Protein AF-A0A7W0US57-F1 (afdb_monomer_lite)

Sequence (137 aa):
MRILALITCSIVAAAVVASAGAVEPKVGALSVERGKGAVTLELRGVVLGRLTNGTLRVTDSTPNDRFTPLVVGRKLTQERIGPRTVLYRGNGLRFRMVGGGYRIVVRGTGISLSAVGRGSVILDGERTTDGDAGVYS

Structure (mmCIF, N/CA/C/O backbone):
data_AF-A0A7W0US57-F1
#
_entry.id   AF-A0A7W0US57-F1
#
loop_
_atom_site.group_PDB
_atom_site.id
_atom_site.type_symbol
_atom_site.label_atom_id
_atom_site.label_alt_id
_atom_site.label_comp_id
_atom_site.label_asym_id
_atom_site.label_entity_id
_atom_site.label_seq_id
_atom_site.pdbx_PDB_ins_code
_atom_site.Cartn_x
_atom_site.Cartn_y
_atom_site.Cartn_z
_atom_site.occupancy
_atom_site.B_iso_or_equiv
_atom_site.auth_seq_id
_atom_site.auth_comp_id
_atom_site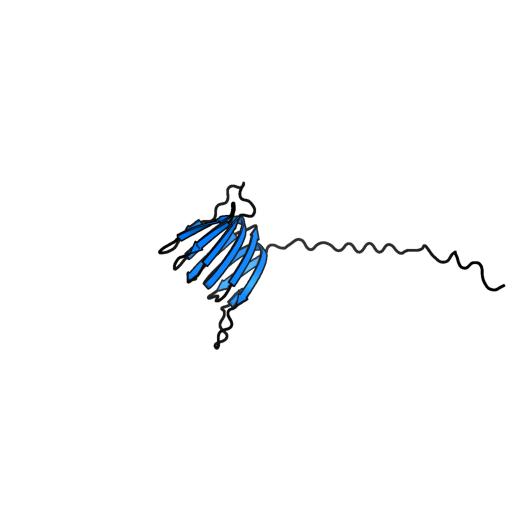.auth_asym_id
_atom_site.auth_atom_id
_atom_site.pdbx_PDB_model_num
ATOM 1 N N . MET A 1 1 ? 68.476 -29.372 15.865 1.00 43.84 1 MET A N 1
ATOM 2 C CA . MET A 1 1 ? 68.190 -29.043 14.458 1.00 43.84 1 MET A CA 1
ATOM 3 C C . MET A 1 1 ? 66.998 -29.900 13.981 1.00 43.84 1 MET A C 1
ATOM 5 O O . MET A 1 1 ? 67.205 -30.801 13.197 1.00 43.84 1 MET A O 1
ATOM 9 N N . ARG A 1 2 ? 65.749 -29.912 14.476 1.00 50.38 2 ARG A N 1
ATOM 10 C CA . ARG A 1 2 ? 64.788 -28.911 14.980 1.00 50.38 2 ARG A CA 1
ATOM 11 C C . ARG A 1 2 ? 64.897 -27.571 14.258 1.00 50.38 2 ARG A C 1
ATOM 13 O O . ARG A 1 2 ? 65.854 -26.856 14.524 1.00 50.38 2 ARG A O 1
ATOM 20 N N . ILE A 1 3 ? 63.859 -27.263 13.476 1.00 52.62 3 ILE A N 1
ATOM 21 C CA . ILE A 1 3 ? 63.572 -26.008 12.761 1.00 52.62 3 ILE A CA 1
ATOM 22 C C . ILE A 1 3 ? 64.182 -25.987 11.345 1.00 52.62 3 ILE A C 1
ATOM 24 O O . ILE A 1 3 ? 65.364 -26.255 11.189 1.00 52.62 3 ILE A O 1
ATOM 28 N N . LEU A 1 4 ? 63.340 -25.653 10.354 1.00 44.81 4 LEU A N 1
ATOM 29 C CA . LEU A 1 4 ? 63.479 -25.739 8.884 1.00 44.81 4 LEU A CA 1
ATOM 30 C C . LEU A 1 4 ? 63.255 -27.152 8.305 1.00 44.81 4 LEU A C 1
ATOM 32 O O . LEU A 1 4 ? 64.080 -28.029 8.494 1.00 44.81 4 LEU A O 1
ATOM 36 N N . ALA A 1 5 ? 62.206 -27.488 7.552 1.00 45.53 5 ALA A N 1
ATOM 37 C CA . ALA A 1 5 ? 61.070 -26.764 6.976 1.00 45.53 5 ALA A CA 1
ATOM 38 C C . ALA A 1 5 ? 60.108 -27.871 6.461 1.00 45.53 5 ALA A C 1
ATOM 40 O O . ALA A 1 5 ? 60.469 -28.591 5.544 1.00 45.53 5 ALA A O 1
ATOM 41 N N . LEU A 1 6 ? 58.962 -28.246 7.039 1.00 51.16 6 LEU A N 1
ATOM 42 C CA . LEU A 1 6 ? 57.772 -27.510 7.492 1.00 51.16 6 LEU A CA 1
ATOM 43 C C . LEU A 1 6 ? 57.035 -26.678 6.420 1.00 51.16 6 LEU A C 1
ATOM 45 O O . LEU A 1 6 ? 56.147 -25.913 6.773 1.00 51.16 6 LEU A O 1
ATOM 49 N N . ILE A 1 7 ? 57.330 -26.854 5.121 1.00 54.56 7 ILE A N 1
ATOM 50 C CA . ILE A 1 7 ? 56.619 -26.152 4.026 1.00 54.56 7 ILE A CA 1
ATOM 51 C C . ILE A 1 7 ? 56.411 -27.071 2.809 1.00 54.56 7 ILE A C 1
ATOM 53 O O . ILE A 1 7 ? 56.993 -26.874 1.751 1.00 54.56 7 ILE A O 1
ATOM 57 N N . THR A 1 8 ? 55.602 -28.117 2.951 1.00 48.00 8 THR A N 1
ATOM 58 C CA . THR A 1 8 ? 55.043 -28.868 1.795 1.00 48.00 8 THR A CA 1
ATOM 59 C C . THR A 1 8 ? 53.714 -29.543 2.155 1.00 48.00 8 THR A C 1
ATOM 61 O O . THR A 1 8 ? 53.284 -30.507 1.535 1.00 48.00 8 THR A O 1
ATOM 64 N N . CYS A 1 9 ? 53.044 -29.022 3.187 1.00 47.44 9 CYS A N 1
ATOM 65 C CA . CYS A 1 9 ? 51.700 -29.409 3.589 1.00 47.44 9 CYS A CA 1
ATOM 66 C C . CYS A 1 9 ? 50.733 -28.320 3.125 1.00 47.44 9 CYS A C 1
ATOM 68 O O . CYS A 1 9 ? 50.479 -27.376 3.870 1.00 47.44 9 CYS A O 1
ATOM 70 N N . SER A 1 10 ? 50.279 -28.367 1.874 1.00 50.09 10 SER A N 1
ATOM 71 C CA . SER A 1 10 ? 49.059 -27.684 1.407 1.00 50.09 10 SER A CA 1
ATOM 72 C C . SER A 1 10 ? 48.865 -27.933 -0.089 1.00 50.09 10 SER A C 1
ATOM 74 O O . SER A 1 10 ? 49.835 -28.082 -0.816 1.00 50.09 10 SER A O 1
ATOM 76 N N . ILE A 1 11 ? 47.609 -27.893 -0.542 1.00 56.66 11 ILE A N 1
ATOM 77 C CA . ILE A 1 11 ? 47.135 -28.036 -1.934 1.00 56.66 11 ILE A CA 1
ATOM 78 C C . ILE A 1 11 ? 46.685 -29.461 -2.308 1.00 56.66 11 ILE A C 1
ATOM 80 O O . ILE A 1 11 ? 47.178 -30.083 -3.238 1.00 56.66 11 ILE A O 1
ATOM 84 N N . VAL A 1 12 ? 45.631 -29.931 -1.638 1.00 48.75 12 VAL A N 1
ATOM 85 C CA . VAL A 1 12 ? 44.477 -30.515 -2.345 1.00 48.75 12 VAL A CA 1
ATOM 86 C C . VAL A 1 12 ? 43.234 -29.866 -1.736 1.00 48.75 12 VAL A C 1
ATOM 88 O O . VAL A 1 12 ? 42.619 -30.382 -0.808 1.00 48.75 12 VAL A O 1
ATOM 91 N N . ALA A 1 13 ? 42.928 -28.647 -2.183 1.00 49.38 13 ALA A N 1
ATOM 92 C CA . ALA A 1 13 ? 41.678 -27.985 -1.839 1.00 49.38 13 ALA A CA 1
ATOM 93 C C . ALA A 1 13 ? 40.562 -28.631 -2.669 1.00 49.38 13 ALA A C 1
ATOM 95 O O . ALA A 1 13 ? 40.500 -28.455 -3.885 1.00 49.38 13 ALA A O 1
ATOM 96 N N . ALA A 1 14 ? 39.703 -29.409 -2.015 1.00 49.91 14 ALA A N 1
ATOM 97 C CA . ALA A 1 14 ? 38.467 -29.899 -2.602 1.00 49.91 14 ALA A CA 1
ATOM 98 C C . ALA A 1 14 ? 37.576 -28.697 -2.956 1.00 49.91 14 ALA A C 1
ATOM 100 O O . ALA A 1 14 ? 36.982 -28.066 -2.082 1.00 49.91 14 ALA A O 1
ATOM 101 N N . ALA A 1 15 ? 37.494 -28.364 -4.242 1.00 47.16 15 ALA A N 1
ATOM 102 C CA . ALA A 1 15 ? 36.528 -27.407 -4.759 1.00 47.16 15 ALA A CA 1
ATOM 103 C C . ALA A 1 15 ? 35.138 -28.062 -4.774 1.00 47.16 15 ALA A C 1
ATOM 105 O O . ALA A 1 15 ? 34.665 -28.534 -5.805 1.00 47.16 15 ALA A O 1
ATOM 106 N N . VAL A 1 16 ? 34.472 -28.113 -3.618 1.00 54.56 16 VAL A N 1
ATOM 107 C CA . VAL A 1 16 ? 33.024 -28.338 -3.579 1.00 54.56 16 VAL A CA 1
ATOM 108 C C . VAL A 1 16 ? 32.381 -27.020 -3.984 1.00 54.56 16 VAL A C 1
ATOM 110 O O . VAL A 1 16 ? 32.171 -26.127 -3.165 1.00 54.56 16 VAL A O 1
ATOM 113 N N . VAL A 1 17 ? 32.120 -26.867 -5.281 1.00 52.28 17 VAL A N 1
ATOM 114 C CA . VAL A 1 17 ? 31.300 -25.772 -5.796 1.00 52.28 17 VAL A CA 1
ATOM 115 C C . VAL A 1 17 ? 29.866 -26.061 -5.360 1.00 52.28 17 VAL A C 1
ATOM 117 O O . VAL A 1 17 ? 29.109 -26.734 -6.053 1.00 52.28 17 VAL A O 1
ATOM 120 N N . ALA A 1 18 ? 29.500 -25.604 -4.164 1.00 52.94 18 ALA A N 1
ATOM 121 C CA . ALA A 1 18 ? 28.112 -25.556 -3.744 1.00 52.94 18 ALA A CA 1
ATOM 122 C C . ALA A 1 18 ? 27.408 -24.518 -4.626 1.00 52.94 18 ALA A C 1
ATOM 124 O O . ALA A 1 18 ? 27.461 -23.316 -4.367 1.00 52.94 18 ALA A O 1
ATOM 125 N N . SER A 1 19 ? 26.778 -24.974 -5.707 1.00 54.97 19 SER A N 1
ATOM 126 C CA . SER A 1 19 ? 25.832 -24.171 -6.471 1.00 54.97 19 SER A CA 1
ATOM 127 C C . SER A 1 19 ? 24.618 -23.913 -5.581 1.00 54.97 19 SER A C 1
ATOM 129 O O . SER A 1 19 ? 23.648 -24.672 -5.593 1.00 54.97 19 SER A O 1
ATOM 131 N N . ALA A 1 20 ? 24.688 -22.863 -4.764 1.00 55.81 20 ALA A N 1
ATOM 132 C CA . ALA A 1 20 ? 23.518 -22.279 -4.137 1.00 55.81 20 ALA A CA 1
ATOM 133 C C . ALA A 1 20 ? 22.631 -21.760 -5.273 1.00 55.81 20 ALA A C 1
ATOM 135 O O . ALA A 1 20 ? 22.833 -20.660 -5.785 1.00 55.81 20 ALA A O 1
ATOM 136 N N . GLY A 1 21 ? 21.700 -22.597 -5.736 1.00 50.38 21 GLY A N 1
ATOM 137 C CA . GLY A 1 21 ? 20.660 -22.169 -6.654 1.00 50.38 21 GLY A CA 1
ATOM 138 C C . GLY A 1 21 ? 19.916 -21.027 -5.981 1.00 50.38 21 GLY A C 1
ATOM 139 O O . GLY A 1 21 ? 19.270 -21.233 -4.953 1.00 50.38 21 GLY A O 1
ATOM 140 N N . ALA A 1 22 ? 20.054 -19.815 -6.515 1.00 60.91 22 ALA A N 1
ATOM 141 C CA . ALA A 1 22 ? 19.209 -18.713 -6.104 1.00 60.91 22 ALA A CA 1
ATOM 142 C C . ALA A 1 22 ? 17.768 -19.155 -6.369 1.00 60.91 22 ALA A C 1
ATOM 144 O O . ALA A 1 22 ? 17.386 -19.371 -7.518 1.00 60.91 22 ALA A O 1
ATOM 145 N N . VAL A 1 23 ? 16.990 -19.364 -5.305 1.00 63.59 23 VAL A N 1
ATOM 146 C CA . VAL A 1 23 ? 15.554 -19.606 -5.431 1.00 63.59 23 VAL A CA 1
ATOM 147 C C . VAL A 1 23 ? 14.991 -18.376 -6.127 1.00 63.59 23 VAL A C 1
ATOM 149 O O . VAL A 1 23 ? 14.994 -17.286 -5.551 1.00 63.59 23 VAL A O 1
ATOM 152 N N . GLU A 1 24 ? 14.569 -18.523 -7.384 1.00 64.12 24 GLU A N 1
ATOM 153 C CA . GLU A 1 24 ? 13.905 -17.427 -8.078 1.00 64.12 24 GLU A CA 1
ATOM 154 C C . GLU A 1 24 ? 12.692 -16.994 -7.245 1.00 64.12 24 GLU A C 1
ATOM 156 O O . GLU A 1 24 ? 11.929 -17.857 -6.793 1.00 64.12 24 GLU A O 1
ATOM 161 N N . PRO A 1 25 ? 12.487 -15.681 -7.022 1.00 68.25 25 PRO A N 1
ATOM 162 C CA . PRO A 1 25 ? 11.327 -15.192 -6.296 1.00 68.25 25 PRO A CA 1
ATOM 163 C C . PRO A 1 25 ? 10.048 -15.705 -6.957 1.00 68.25 25 PRO A C 1
ATOM 165 O O . PRO A 1 25 ? 9.645 -15.243 -8.031 1.00 68.25 25 PRO A O 1
ATOM 168 N N . LYS A 1 26 ? 9.414 -16.690 -6.318 1.00 83.50 26 LYS A N 1
ATOM 169 C CA . LYS A 1 26 ? 8.175 -17.286 -6.803 1.00 83.50 26 LYS A CA 1
ATOM 170 C C . LYS A 1 26 ? 7.085 -16.217 -6.809 1.00 83.50 26 LYS A C 1
ATOM 172 O O . LYS A 1 26 ? 7.036 -15.349 -5.939 1.00 83.50 26 LYS A O 1
ATOM 177 N N . VAL A 1 27 ? 6.199 -16.283 -7.800 1.00 91.12 27 VAL A N 1
ATOM 178 C CA . VAL A 1 27 ? 4.969 -15.485 -7.777 1.00 91.12 27 VAL A CA 1
ATOM 179 C C . VAL A 1 27 ? 4.163 -15.901 -6.548 1.00 91.12 27 VAL A C 1
ATOM 181 O O . VAL A 1 27 ? 3.832 -17.077 -6.392 1.00 91.12 27 VAL A O 1
ATOM 184 N N . GLY A 1 28 ? 3.883 -14.935 -5.681 1.00 94.56 28 GLY A N 1
ATOM 185 C CA . GLY A 1 28 ? 3.074 -15.103 -4.483 1.00 94.56 28 GLY A CA 1
ATOM 186 C C . GLY A 1 28 ? 1.737 -14.384 -4.603 1.00 94.56 28 GLY A C 1
ATOM 187 O O . GLY A 1 28 ? 1.537 -13.540 -5.484 1.00 94.56 28 GLY A O 1
ATOM 188 N N . ALA A 1 29 ? 0.839 -14.721 -3.687 1.00 97.12 29 ALA A N 1
ATOM 189 C CA . ALA A 1 29 ? -0.388 -13.988 -3.438 1.00 97.12 29 ALA A CA 1
ATOM 190 C C . ALA A 1 29 ? -0.410 -13.543 -1.973 1.00 97.12 29 ALA A C 1
ATOM 192 O O . ALA A 1 29 ? 0.220 -14.171 -1.128 1.00 97.12 29 ALA A O 1
ATOM 193 N N . LEU A 1 30 ? -1.110 -12.447 -1.713 1.00 97.81 30 LEU A N 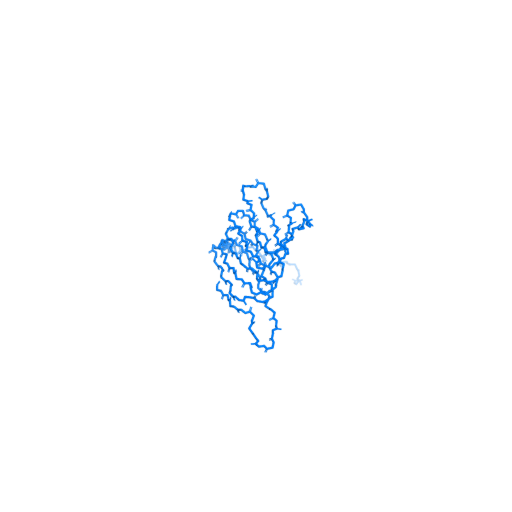1
ATOM 194 C CA . LEU A 1 30 ? -1.430 -11.958 -0.383 1.00 97.81 30 LEU A CA 1
ATOM 195 C C . LEU A 1 30 ? -2.900 -11.559 -0.378 1.00 97.81 30 LEU A C 1
ATOM 197 O O . LEU A 1 30 ? -3.329 -10.818 -1.267 1.00 97.81 30 LEU A O 1
ATOM 201 N N . SER A 1 31 ? -3.633 -11.961 0.648 1.00 98.31 31 SER A N 1
ATOM 202 C CA . SER A 1 31 ? -4.890 -11.328 1.036 1.00 98.31 31 SER A CA 1
ATOM 203 C C . SER A 1 31 ? -4.745 -10.723 2.425 1.00 98.31 31 SER A C 1
ATOM 205 O O . SER A 1 31 ? -4.118 -11.310 3.298 1.00 98.31 31 SER A O 1
ATOM 207 N N . VAL A 1 32 ? -5.313 -9.542 2.641 1.00 98.31 32 VAL A N 1
ATOM 208 C CA . VAL A 1 32 ? -5.453 -8.926 3.963 1.00 98.31 32 VAL A CA 1
ATOM 209 C C . VAL A 1 32 ? -6.906 -8.530 4.126 1.00 98.31 32 VAL A C 1
ATOM 211 O O . VAL A 1 32 ? -7.457 -7.848 3.261 1.00 98.31 32 VAL A O 1
ATOM 214 N N . GLU A 1 33 ? -7.508 -8.890 5.254 1.00 97.94 33 GLU A N 1
ATOM 215 C CA . GLU A 1 33 ? -8.889 -8.550 5.578 1.00 97.94 33 GLU A CA 1
ATOM 216 C C . GLU A 1 33 ? -8.992 -7.889 6.949 1.00 97.94 33 GLU A C 1
ATOM 218 O O . GLU A 1 33 ? -8.388 -8.327 7.930 1.00 97.94 33 GLU A O 1
ATOM 223 N N . ARG A 1 34 ? -9.798 -6.819 7.013 1.00 95.81 34 ARG A N 1
ATOM 224 C CA . ARG A 1 34 ? -10.050 -6.020 8.227 1.00 95.81 34 ARG A CA 1
ATOM 225 C C . ARG A 1 34 ? -8.774 -5.554 8.951 1.00 95.81 34 ARG A C 1
ATOM 227 O O . ARG A 1 34 ? -8.803 -5.330 10.158 1.00 95.81 34 ARG A O 1
ATOM 234 N N . GLY A 1 35 ? -7.684 -5.350 8.212 1.00 96.81 35 GLY A N 1
ATOM 235 C CA . GLY A 1 35 ? -6.385 -4.975 8.759 1.00 96.81 35 GLY A CA 1
ATOM 236 C C . GLY A 1 35 ? -6.404 -3.632 9.498 1.00 96.81 35 GLY A C 1
ATOM 237 O O . GLY A 1 35 ? -7.062 -2.676 9.058 1.00 96.81 35 GLY A O 1
ATOM 238 N N . LYS A 1 36 ? -5.654 -3.560 10.600 1.00 96.62 36 LYS A N 1
ATOM 239 C CA . LYS A 1 36 ? -5.385 -2.342 11.380 1.00 96.62 36 LYS A CA 1
ATOM 240 C C . LYS A 1 36 ? -3.879 -2.218 11.603 1.00 96.62 36 LYS A C 1
ATOM 242 O O . LYS A 1 36 ? -3.253 -3.167 12.067 1.00 96.62 36 LYS A O 1
ATOM 247 N N . GLY A 1 37 ? -3.303 -1.071 11.260 1.00 96.44 37 GLY A N 1
ATOM 248 C CA . GLY A 1 37 ? -1.859 -0.837 11.327 1.00 96.44 37 GLY A CA 1
ATOM 249 C C . GLY A 1 37 ? -1.289 -0.436 9.970 1.00 96.44 37 GLY A C 1
ATOM 250 O O . GLY A 1 37 ? -1.816 0.472 9.320 1.00 96.44 37 GLY A O 1
ATOM 251 N N . ALA A 1 38 ? -0.207 -1.085 9.540 1.00 98.06 38 ALA A N 1
ATOM 252 C CA . ALA A 1 38 ? 0.478 -0.796 8.288 1.00 98.06 38 ALA A CA 1
ATOM 253 C C . ALA A 1 38 ? 0.714 -2.045 7.428 1.00 98.06 38 ALA A C 1
ATOM 255 O O . ALA A 1 38 ? 1.207 -3.067 7.894 1.00 98.06 38 ALA A O 1
ATOM 256 N N . VAL A 1 39 ? 0.438 -1.920 6.129 1.00 98.50 39 VAL A N 1
ATOM 257 C CA . VAL A 1 39 ? 0.794 -2.908 5.106 1.00 98.50 39 VAL A CA 1
ATOM 258 C C . VAL A 1 39 ? 1.737 -2.245 4.114 1.00 98.50 39 VAL A C 1
ATOM 260 O O . VAL A 1 39 ? 1.366 -1.282 3.440 1.00 98.50 39 VAL A O 1
ATOM 263 N N . THR A 1 40 ? 2.968 -2.743 4.037 1.00 98.62 40 THR A N 1
ATOM 264 C CA . THR A 1 40 ? 3.961 -2.310 3.050 1.00 98.62 40 THR A CA 1
ATOM 265 C C . THR A 1 40 ? 4.165 -3.411 2.023 1.00 98.62 40 THR A C 1
ATOM 267 O O . THR A 1 40 ? 4.522 -4.530 2.373 1.00 98.62 40 THR A O 1
ATOM 270 N N . LEU A 1 41 ? 3.956 -3.076 0.757 1.00 98.06 41 LEU A N 1
ATOM 271 C CA . LEU A 1 41 ? 4.144 -3.951 -0.393 1.00 98.06 41 LEU A CA 1
ATOM 272 C C . LEU A 1 41 ? 5.255 -3.365 -1.254 1.00 98.06 41 LEU A C 1
ATOM 274 O O . LEU A 1 41 ? 5.221 -2.174 -1.563 1.00 98.06 41 LEU A O 1
ATOM 278 N N . GLU A 1 42 ? 6.202 -4.187 -1.679 1.00 97.69 42 GLU A N 1
ATOM 279 C CA . GLU A 1 42 ? 7.167 -3.831 -2.715 1.00 97.69 42 GLU A CA 1
ATOM 280 C C . GLU A 1 42 ? 7.190 -4.951 -3.745 1.00 97.69 42 GLU A C 1
ATOM 282 O O . GLU A 1 42 ? 7.789 -6.000 -3.522 1.00 97.69 42 GLU A O 1
ATOM 287 N N . LEU A 1 43 ? 6.453 -4.770 -4.844 1.00 96.69 43 LEU A N 1
ATOM 288 C CA . LEU A 1 43 ? 6.205 -5.853 -5.791 1.00 96.69 43 LEU A CA 1
ATOM 289 C C . LEU A 1 43 ? 5.999 -5.374 -7.224 1.00 96.69 43 LEU A C 1
ATOM 291 O O . LEU A 1 43 ? 5.607 -4.235 -7.483 1.00 96.69 43 LEU A O 1
ATOM 295 N N . ARG A 1 44 ? 6.225 -6.300 -8.159 1.00 96.62 44 ARG A N 1
ATOM 296 C CA . ARG A 1 44 ? 5.755 -6.219 -9.545 1.00 96.62 44 ARG A CA 1
ATOM 297 C C . ARG A 1 44 ? 4.575 -7.160 -9.730 1.00 96.62 44 ARG A C 1
ATOM 299 O O . ARG A 1 44 ? 4.719 -8.361 -9.487 1.00 96.62 44 ARG A O 1
ATOM 306 N N . GLY A 1 45 ? 3.434 -6.637 -10.171 1.00 95.75 45 GLY A N 1
ATOM 307 C CA . GLY A 1 45 ? 2.220 -7.437 -10.308 1.00 95.75 45 GLY A CA 1
ATOM 308 C C . GLY A 1 45 ? 0.933 -6.627 -10.210 1.00 95.75 45 GLY A C 1
ATOM 309 O O . GLY A 1 45 ? 0.805 -5.569 -10.818 1.00 95.75 45 GLY A O 1
ATOM 310 N N . VAL A 1 46 ? -0.042 -7.159 -9.482 1.00 97.88 46 VAL A N 1
ATOM 311 C CA . VAL A 1 46 ? -1.371 -6.572 -9.311 1.00 97.88 46 VAL A CA 1
ATOM 312 C C . VAL A 1 46 ? -1.635 -6.353 -7.833 1.00 97.88 46 VAL A C 1
ATOM 314 O O . VAL A 1 46 ? -1.418 -7.255 -7.032 1.00 97.88 46 VAL A O 1
ATOM 317 N N . VAL A 1 47 ? -2.138 -5.173 -7.483 1.00 98.44 47 VAL A N 1
ATOM 318 C CA . VAL A 1 47 ? -2.630 -4.846 -6.146 1.00 98.44 47 VAL A CA 1
ATOM 319 C C . VAL A 1 47 ? -3.992 -4.190 -6.273 1.00 98.44 47 VAL A C 1
ATOM 321 O O . VAL A 1 47 ? -4.160 -3.195 -6.980 1.00 98.44 47 VAL A O 1
ATOM 324 N N . LEU A 1 48 ? -4.968 -4.744 -5.569 1.00 98.62 48 LEU A N 1
ATOM 325 C CA . LEU A 1 48 ? -6.302 -4.187 -5.414 1.00 98.62 48 LEU A CA 1
ATOM 326 C C . LEU A 1 48 ? -6.537 -3.971 -3.933 1.00 98.62 48 LEU A C 1
ATOM 328 O O . LEU A 1 48 ? -6.202 -4.837 -3.132 1.00 98.62 48 LEU A O 1
ATOM 332 N N . GLY A 1 49 ? -7.132 -2.852 -3.548 1.00 98.38 49 GLY A N 1
ATOM 333 C CA . GLY A 1 49 ? -7.433 -2.666 -2.144 1.00 98.38 49 GLY A CA 1
ATOM 334 C C . GLY A 1 49 ? -8.409 -1.560 -1.829 1.00 98.38 49 GLY A C 1
ATOM 335 O O . GLY A 1 49 ? -8.752 -0.705 -2.648 1.00 98.38 49 GLY A O 1
ATOM 336 N N . ARG A 1 50 ? -8.858 -1.611 -0.585 1.00 98.56 50 ARG A N 1
ATOM 337 C CA . ARG A 1 50 ? -9.705 -0.644 0.079 1.00 98.56 50 ARG A CA 1
ATOM 338 C C . ARG A 1 50 ? -9.066 -0.271 1.412 1.00 98.56 50 ARG A C 1
ATOM 340 O O . ARG A 1 50 ? -8.523 -1.117 2.116 1.00 98.56 50 ARG A O 1
ATOM 347 N N . LEU A 1 51 ? -9.170 1.003 1.755 1.00 98.56 51 LEU A N 1
ATOM 348 C CA . LEU A 1 51 ? -8.791 1.548 3.049 1.00 98.56 51 LEU A CA 1
ATOM 349 C C . LEU A 1 51 ? -9.960 2.372 3.578 1.00 98.56 51 LEU A C 1
ATOM 351 O O . LEU A 1 51 ? -10.373 3.342 2.941 1.00 98.56 51 LEU A O 1
ATOM 355 N N . THR A 1 52 ? -10.509 1.992 4.730 1.00 98.00 52 THR A N 1
ATOM 356 C CA . THR A 1 52 ? -11.632 2.729 5.322 1.00 98.00 52 THR A CA 1
ATOM 357 C C . THR A 1 52 ? -11.194 4.110 5.793 1.00 98.00 52 THR A C 1
ATOM 359 O O . THR A 1 52 ? -11.779 5.094 5.345 1.00 98.00 52 THR A O 1
ATOM 362 N N . ASN A 1 53 ? -10.150 4.195 6.618 1.00 95.81 53 ASN A N 1
ATOM 363 C CA . ASN A 1 53 ? -9.587 5.461 7.088 1.00 95.81 53 ASN A CA 1
ATOM 364 C C . ASN A 1 53 ? -8.065 5.361 7.170 1.00 95.81 53 ASN A C 1
ATOM 366 O O . ASN A 1 53 ? -7.549 4.377 7.696 1.00 95.81 53 ASN A O 1
ATOM 370 N N . GLY A 1 54 ? -7.356 6.388 6.698 1.00 96.31 54 GLY A N 1
ATOM 371 C CA . GLY A 1 54 ? -5.906 6.480 6.839 1.00 96.31 54 GLY A CA 1
ATOM 372 C C . GLY A 1 54 ? -5.216 7.106 5.633 1.00 96.31 54 GLY A C 1
ATOM 373 O O . GLY A 1 54 ? -5.742 8.016 4.992 1.00 96.31 54 GLY A O 1
ATOM 374 N N . THR A 1 55 ? -4.014 6.617 5.336 1.00 98.31 55 THR A N 1
ATOM 375 C CA . THR A 1 55 ? -3.179 7.118 4.242 1.00 98.31 55 THR A CA 1
ATOM 376 C C . THR A 1 55 ? -2.702 5.991 3.339 1.00 98.31 55 THR A C 1
ATOM 378 O O . THR A 1 55 ? -2.433 4.875 3.788 1.00 98.31 55 THR A O 1
ATOM 381 N N . LEU A 1 56 ? -2.578 6.307 2.055 1.00 98.69 56 LEU A N 1
ATOM 382 C CA . LEU A 1 56 ? -2.012 5.433 1.039 1.00 98.69 56 LEU A CA 1
ATOM 383 C C . LEU A 1 56 ? -0.841 6.171 0.394 1.00 98.69 56 LEU A C 1
ATOM 385 O O . LEU A 1 56 ? -1.034 7.203 -0.239 1.00 98.69 56 LEU A O 1
ATOM 389 N N . ARG A 1 57 ? 0.375 5.652 0.534 1.00 98.69 57 ARG A N 1
ATOM 390 C CA . ARG A 1 57 ? 1.559 6.171 -0.158 1.00 98.69 57 ARG A CA 1
ATOM 391 C C . ARG A 1 57 ? 1.935 5.223 -1.283 1.00 98.69 57 ARG A C 1
ATOM 393 O O . ARG A 1 57 ? 2.165 4.045 -1.028 1.00 98.69 57 ARG A O 1
ATOM 400 N N . VAL A 1 58 ? 2.032 5.745 -2.498 1.00 98.44 58 VAL A N 1
ATOM 401 C CA . VAL A 1 58 ? 2.387 4.975 -3.694 1.00 98.44 58 VAL A CA 1
ATOM 402 C C . VAL A 1 58 ? 3.657 5.560 -4.281 1.00 98.44 58 VAL A C 1
ATOM 404 O O . VAL A 1 58 ? 3.688 6.738 -4.628 1.00 98.44 58 VAL A O 1
ATOM 407 N N . THR A 1 59 ? 4.693 4.737 -4.392 1.00 98.44 59 THR A N 1
ATOM 408 C CA . THR A 1 59 ? 5.919 5.045 -5.124 1.00 98.44 59 THR A CA 1
ATOM 409 C C . THR A 1 59 ? 5.995 4.149 -6.350 1.00 98.44 59 THR A C 1
ATOM 411 O O . THR A 1 59 ? 5.963 2.926 -6.226 1.00 98.44 59 THR A O 1
ATOM 414 N N . ASP A 1 60 ? 6.102 4.758 -7.524 1.00 97.25 60 ASP A N 1
ATOM 415 C CA . ASP A 1 60 ? 6.265 4.052 -8.789 1.00 97.25 60 ASP A CA 1
ATOM 416 C C . ASP A 1 60 ? 7.738 3.671 -9.009 1.00 97.25 60 ASP A C 1
ATOM 418 O O . ASP A 1 60 ? 8.617 4.529 -9.158 1.00 97.25 60 ASP A O 1
ATOM 422 N N . SER A 1 61 ? 8.026 2.371 -9.016 1.00 97.12 61 SER A N 1
ATOM 423 C CA . SER A 1 61 ? 9.356 1.806 -9.257 1.00 97.12 61 SER A CA 1
ATOM 424 C C . SER A 1 61 ? 9.669 1.646 -10.756 1.00 97.12 61 SER A C 1
ATOM 426 O O . SER A 1 61 ? 10.833 1.430 -11.102 1.00 97.12 61 SER A O 1
ATOM 428 N N . THR A 1 62 ? 8.702 1.868 -11.652 1.00 95.19 62 THR A N 1
ATOM 429 C CA . THR A 1 62 ? 8.838 1.799 -13.117 1.00 95.19 62 THR A CA 1
ATOM 430 C C . THR A 1 62 ? 8.075 2.924 -13.861 1.00 95.19 62 THR A C 1
ATOM 432 O O . THR A 1 62 ? 7.354 2.649 -14.809 1.00 95.19 62 THR A O 1
ATOM 435 N N . PRO A 1 63 ? 8.306 4.218 -13.566 1.00 93.75 63 PRO A N 1
ATOM 436 C CA . PRO A 1 63 ? 7.478 5.348 -14.022 1.00 93.75 63 PRO A CA 1
ATOM 437 C C . PRO A 1 63 ? 7.516 5.621 -15.532 1.00 93.75 63 PRO A C 1
ATOM 439 O O . PRO A 1 63 ? 6.765 6.459 -16.016 1.00 93.75 63 PRO A O 1
ATOM 442 N N . ASN A 1 64 ? 8.426 4.974 -16.263 1.00 95.06 64 ASN A N 1
ATOM 443 C CA . ASN A 1 64 ? 8.574 5.116 -17.714 1.00 95.06 64 ASN A CA 1
ATOM 444 C C . ASN A 1 64 ? 7.814 4.014 -18.474 1.00 95.06 64 ASN A C 1
ATOM 446 O O . ASN A 1 64 ? 8.094 3.772 -19.647 1.00 95.06 64 ASN A O 1
ATOM 450 N N . ASP A 1 65 ? 6.919 3.289 -17.803 1.00 94.88 65 ASP A N 1
ATOM 451 C CA . ASP A 1 65 ? 6.034 2.314 -18.427 1.00 94.88 65 ASP A CA 1
ATOM 452 C C . ASP A 1 65 ? 4.616 2.881 -18.649 1.00 94.88 65 ASP A C 1
ATOM 454 O O . ASP A 1 65 ? 4.354 4.071 -18.483 1.00 94.88 65 ASP A O 1
ATOM 458 N N . ARG A 1 66 ? 3.700 2.026 -19.114 1.00 95.44 66 ARG A N 1
ATOM 459 C CA . ARG A 1 66 ? 2.303 2.391 -19.412 1.00 95.44 66 ARG A CA 1
ATOM 460 C C . ARG A 1 66 ? 1.343 2.210 -18.234 1.00 95.44 66 ARG A C 1
ATOM 462 O O . ARG A 1 66 ? 0.136 2.359 -18.413 1.00 95.44 66 ARG A O 1
ATOM 469 N N . PHE A 1 67 ? 1.829 1.771 -17.079 1.00 96.44 67 PHE A N 1
ATOM 470 C CA . PHE A 1 67 ? 0.999 1.409 -15.941 1.00 96.44 67 PHE A CA 1
ATOM 471 C C . PHE A 1 67 ? 0.838 2.616 -15.021 1.00 96.44 67 PHE A C 1
ATOM 473 O O . PHE A 1 67 ? 1.778 3.339 -14.716 1.00 96.44 67 PHE A O 1
ATOM 480 N N . THR A 1 68 ? -0.391 2.872 -14.582 1.00 94.62 68 THR A N 1
ATOM 481 C CA . THR A 1 68 ? -0.700 4.029 -13.737 1.00 94.62 68 THR A CA 1
ATOM 482 C C . THR A 1 68 ? -1.579 3.589 -12.574 1.00 94.62 68 THR A C 1
ATOM 484 O O . THR A 1 68 ? -2.554 2.859 -12.792 1.00 94.62 68 THR A O 1
ATOM 487 N N . PRO A 1 69 ? -1.274 4.016 -11.335 1.00 96.62 69 PRO A N 1
ATOM 488 C CA . PRO A 1 69 ? -2.125 3.733 -10.192 1.00 96.62 69 PRO A CA 1
ATOM 489 C C . PRO A 1 69 ? -3.461 4.474 -10.323 1.00 96.62 69 PRO A C 1
ATOM 491 O O . PRO A 1 69 ? -3.503 5.669 -10.611 1.00 96.62 69 PRO A O 1
ATOM 494 N N . LEU A 1 70 ? -4.560 3.778 -10.045 1.00 97.94 70 LEU A N 1
ATOM 495 C CA . LEU A 1 70 ? -5.886 4.375 -9.917 1.00 97.94 70 LEU A CA 1
ATOM 496 C C . LEU A 1 70 ? -6.262 4.421 -8.439 1.00 97.94 70 LEU A C 1
ATOM 498 O O . LEU A 1 70 ? -6.307 3.378 -7.789 1.00 97.94 70 LEU A O 1
ATOM 502 N N . VAL A 1 71 ? -6.562 5.609 -7.915 1.00 98.50 71 VAL A N 1
ATOM 503 C CA . VAL A 1 71 ? -7.006 5.804 -6.528 1.00 98.50 71 VAL A CA 1
ATOM 504 C C . VAL A 1 71 ? -8.239 6.696 -6.516 1.00 98.50 71 VAL A C 1
ATOM 506 O O . VAL A 1 71 ? -8.229 7.788 -7.079 1.00 98.50 71 VAL A O 1
ATOM 509 N N . VAL A 1 72 ? -9.296 6.239 -5.852 1.00 98.44 72 VAL A N 1
ATOM 510 C CA . VAL A 1 72 ? -10.553 6.977 -5.684 1.00 98.44 72 VAL A CA 1
ATOM 511 C C . VAL A 1 72 ? -10.982 6.954 -4.223 1.00 98.44 72 VAL A C 1
ATOM 513 O O . VAL A 1 72 ? -10.620 6.047 -3.479 1.00 98.44 72 VAL A O 1
ATOM 516 N N . GLY A 1 73 ? -11.767 7.937 -3.793 1.00 97.75 73 GLY A N 1
ATOM 517 C CA . GLY A 1 73 ? -12.270 8.003 -2.423 1.00 97.75 73 GLY A CA 1
ATOM 518 C C . GLY A 1 73 ? -13.058 9.278 -2.155 1.00 97.75 73 GLY A C 1
ATOM 519 O O . GLY A 1 73 ? -13.119 10.177 -2.994 1.00 97.75 73 GLY A O 1
ATOM 520 N N . ARG A 1 74 ? -13.666 9.371 -0.971 1.00 97.44 74 ARG A N 1
ATOM 521 C CA . ARG A 1 74 ? -14.363 10.589 -0.534 1.00 97.44 74 ARG A CA 1
ATOM 522 C C . ARG A 1 74 ? -13.359 11.571 0.053 1.00 97.44 74 ARG A C 1
ATOM 524 O O . ARG A 1 74 ? -12.500 11.162 0.833 1.00 97.44 74 ARG A O 1
ATOM 531 N N . LYS A 1 75 ? -13.520 12.863 -0.267 1.00 95.75 75 LYS A N 1
ATOM 532 C CA . LYS A 1 75 ? -12.605 13.937 0.168 1.00 95.75 75 LYS A CA 1
ATOM 533 C C . LYS A 1 75 ? -11.140 13.595 -0.151 1.00 95.75 75 LYS A C 1
ATOM 535 O O . LYS A 1 75 ? -10.258 13.801 0.675 1.00 95.75 75 LYS A O 1
ATOM 540 N N . LEU A 1 76 ? -10.920 12.994 -1.323 1.00 97.44 76 LEU A N 1
ATOM 541 C CA . LEU A 1 76 ? -9.603 12.554 -1.758 1.00 97.44 76 LEU A CA 1
ATOM 542 C C . LEU A 1 76 ? -8.685 13.766 -1.926 1.00 97.44 76 LEU A C 1
ATOM 544 O O . LEU A 1 76 ? -8.983 14.659 -2.716 1.00 97.44 76 LEU A O 1
ATOM 548 N N . THR A 1 77 ? -7.554 13.755 -1.232 1.00 97.75 77 THR A N 1
ATOM 549 C CA . THR A 1 77 ? -6.448 14.679 -1.472 1.00 97.75 77 THR A CA 1
ATOM 550 C C . THR A 1 77 ? -5.235 13.900 -1.959 1.00 97.75 77 THR A C 1
ATOM 552 O O . THR A 1 77 ? -4.985 12.772 -1.522 1.00 97.75 77 THR A O 1
ATOM 555 N N . GLN A 1 78 ? -4.506 14.490 -2.905 1.00 97.56 78 GLN A N 1
ATOM 556 C CA . GLN A 1 78 ? -3.302 13.911 -3.489 1.00 97.56 78 GLN A CA 1
ATOM 557 C C . GLN A 1 78 ? -2.157 14.897 -3.304 1.00 97.56 78 GLN A C 1
ATOM 559 O O . GLN A 1 78 ? -2.248 16.044 -3.732 1.00 97.56 78 GLN A O 1
ATOM 564 N N . GLU A 1 79 ? -1.088 14.446 -2.667 1.00 98.00 79 GLU A N 1
ATOM 565 C CA . GLU A 1 79 ? 0.103 15.243 -2.410 1.00 98.00 79 GLU A CA 1
ATOM 566 C C . GLU A 1 79 ? 1.304 14.559 -3.059 1.00 98.00 79 GLU A C 1
ATOM 568 O O . GLU A 1 79 ? 1.634 13.411 -2.747 1.00 98.00 79 GLU A O 1
ATOM 573 N N . ARG A 1 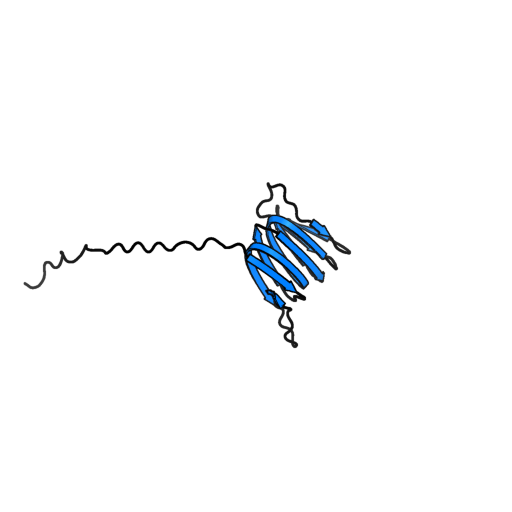80 ? 1.968 15.250 -3.985 1.00 97.19 80 ARG A N 1
ATOM 574 C CA . ARG A 1 80 ? 3.204 14.755 -4.592 1.00 97.19 80 ARG A CA 1
ATOM 575 C C . ARG A 1 80 ? 4.368 15.066 -3.655 1.00 97.19 80 ARG A C 1
ATOM 577 O O . ARG A 1 80 ? 4.816 16.201 -3.587 1.00 97.19 80 ARG A O 1
ATOM 584 N N . ILE A 1 81 ? 4.864 14.043 -2.965 1.00 96.75 81 ILE A N 1
ATOM 585 C CA . ILE A 1 81 ? 5.966 14.165 -1.991 1.00 96.75 81 ILE A CA 1
ATOM 586 C C . ILE A 1 81 ? 7.338 13.812 -2.586 1.00 96.75 81 ILE A C 1
ATOM 588 O O . ILE A 1 81 ? 8.352 13.837 -1.898 1.00 96.75 81 ILE A O 1
ATOM 592 N N . GLY A 1 82 ? 7.378 13.443 -3.865 1.00 94.69 82 GLY A N 1
ATOM 593 C CA . GLY A 1 82 ? 8.607 13.176 -4.603 1.00 94.69 82 GLY A CA 1
ATOM 594 C C . GLY A 1 82 ? 8.336 12.987 -6.095 1.00 94.69 82 GLY A C 1
ATOM 595 O O . GLY A 1 82 ? 7.175 12.956 -6.513 1.00 94.69 82 GLY A O 1
ATOM 596 N N . PRO A 1 83 ? 9.380 12.803 -6.921 1.00 93.88 83 PRO A N 1
ATOM 597 C CA . PRO A 1 83 ? 9.224 12.706 -8.375 1.00 93.88 83 PRO A CA 1
ATOM 598 C C . PRO A 1 83 ? 8.320 11.536 -8.789 1.00 93.88 83 PRO A C 1
ATOM 600 O O . PRO A 1 83 ? 7.570 11.635 -9.755 1.00 93.88 83 PRO A O 1
ATOM 603 N N . ARG A 1 84 ? 8.352 10.448 -8.012 1.00 96.62 84 ARG A N 1
ATOM 604 C CA . ARG A 1 84 ? 7.668 9.178 -8.297 1.00 96.62 84 ARG A CA 1
ATOM 605 C C . ARG A 1 84 ? 6.728 8.744 -7.174 1.00 96.62 84 ARG A C 1
ATOM 607 O O . ARG A 1 84 ? 6.243 7.620 -7.195 1.00 96.62 84 ARG A O 1
ATOM 614 N N . THR A 1 85 ? 6.506 9.609 -6.182 1.00 98.25 85 THR A N 1
ATOM 615 C CA . THR A 1 85 ? 5.767 9.262 -4.964 1.00 98.25 85 THR A CA 1
ATOM 616 C C . THR A 1 85 ? 4.590 10.197 -4.753 1.00 98.25 85 THR A C 1
ATOM 618 O O . THR A 1 85 ? 4.761 11.416 -4.674 1.00 98.25 85 THR A O 1
ATOM 621 N N . VAL A 1 86 ? 3.408 9.610 -4.592 1.00 98.44 86 VAL A N 1
ATOM 622 C CA . VAL A 1 86 ? 2.166 10.318 -4.282 1.00 98.44 86 VAL A CA 1
ATOM 623 C C . VAL 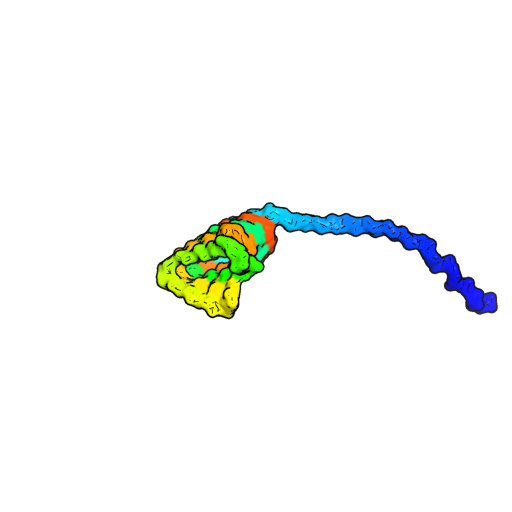A 1 86 ? 1.599 9.787 -2.972 1.00 98.44 86 VAL A C 1
ATOM 625 O O . VAL A 1 86 ? 1.537 8.577 -2.738 1.00 98.44 86 VAL A O 1
ATOM 628 N N . LEU A 1 87 ? 1.205 10.708 -2.102 1.00 98.69 87 LEU A N 1
ATOM 629 C CA . LEU A 1 87 ? 0.512 10.438 -0.856 1.00 98.69 87 LEU A CA 1
ATOM 630 C C . LEU A 1 87 ? -0.967 10.787 -1.020 1.00 98.69 87 LEU A C 1
ATOM 632 O O . LEU A 1 87 ? -1.326 11.928 -1.300 1.00 98.69 87 LEU A O 1
ATOM 636 N N . TYR A 1 88 ? -1.818 9.791 -0.825 1.00 98.56 88 TYR A N 1
ATOM 637 C CA . TYR A 1 88 ? -3.265 9.901 -0.886 1.00 98.56 88 TYR A CA 1
ATOM 638 C C . TYR A 1 88 ? -3.834 9.905 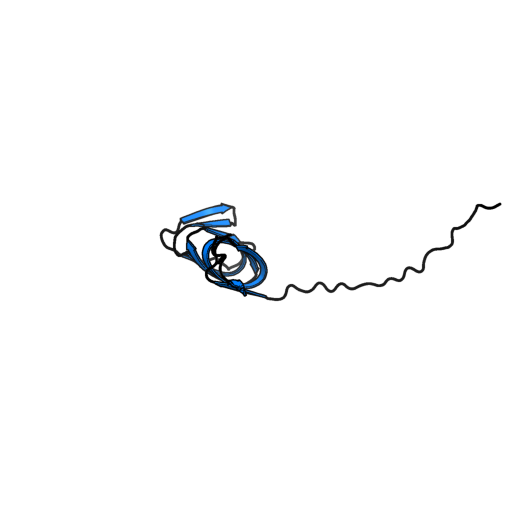0.530 1.00 98.56 88 TYR A C 1
ATOM 640 O O . TYR A 1 88 ? -3.478 9.062 1.363 1.00 98.56 88 TYR A O 1
ATOM 648 N N . ARG A 1 89 ? -4.752 10.835 0.791 1.00 97.81 89 ARG A N 1
ATOM 649 C CA . ARG A 1 89 ? -5.552 10.876 2.020 1.00 97.81 89 ARG A CA 1
ATOM 650 C C . ARG A 1 89 ? -7.025 11.011 1.664 1.00 97.81 89 ARG A C 1
ATOM 652 O O . ARG A 1 89 ? -7.375 11.556 0.622 1.00 97.81 89 ARG A O 1
ATOM 659 N N . GLY A 1 90 ? -7.889 10.500 2.527 1.00 94.69 90 GLY A N 1
ATOM 660 C CA . GLY A 1 90 ? -9.333 10.546 2.339 1.00 94.69 90 GLY A CA 1
ATOM 661 C C . GLY A 1 90 ? -10.014 9.376 3.031 1.00 94.69 90 GLY A C 1
ATOM 662 O O . GLY A 1 90 ? -9.374 8.594 3.732 1.00 94.69 90 GLY A O 1
ATOM 663 N N . ASN A 1 91 ? -11.318 9.252 2.800 1.00 95.50 91 ASN A N 1
ATOM 664 C CA . ASN A 1 91 ? -12.147 8.242 3.450 1.00 95.50 91 ASN A CA 1
ATOM 665 C C . ASN A 1 91 ? -12.659 7.230 2.426 1.00 95.50 91 ASN A C 1
ATOM 667 O O . ASN A 1 91 ? -13.121 7.606 1.342 1.00 95.50 91 ASN A O 1
ATOM 671 N N . GLY A 1 92 ? -12.624 5.950 2.792 1.00 97.56 92 GLY A N 1
ATOM 672 C CA . GLY A 1 92 ? -13.062 4.855 1.933 1.00 97.56 92 GLY A CA 1
ATOM 673 C C . GLY A 1 92 ? -12.276 4.801 0.626 1.00 97.56 92 GLY A C 1
ATOM 674 O O . GLY A 1 92 ? -12.885 4.676 -0.438 1.00 97.56 92 GLY A O 1
ATOM 675 N N . LEU A 1 93 ? -10.949 4.943 0.704 1.00 98.62 93 LEU A N 1
ATOM 676 C CA . LEU A 1 93 ? -10.089 4.869 -0.468 1.00 98.62 93 LEU A CA 1
ATOM 677 C C . LEU A 1 93 ? -10.227 3.491 -1.114 1.00 98.62 93 LEU A C 1
ATOM 679 O O . LEU A 1 93 ? -10.241 2.474 -0.423 1.00 98.62 93 LEU A O 1
ATOM 683 N N . ARG A 1 94 ? -10.304 3.460 -2.439 1.00 98.69 94 ARG A N 1
ATOM 684 C CA . ARG A 1 94 ? -10.181 2.256 -3.261 1.00 98.69 94 ARG A CA 1
ATOM 685 C C . ARG A 1 94 ? -9.045 2.487 -4.231 1.00 98.69 94 ARG A C 1
ATOM 687 O O . ARG A 1 94 ? -8.993 3.536 -4.873 1.00 98.69 94 ARG A O 1
ATOM 694 N N . PHE A 1 95 ? -8.141 1.529 -4.318 1.00 98.50 95 PHE A N 1
ATOM 695 C CA . PHE A 1 95 ? -6.951 1.649 -5.137 1.00 98.50 95 PHE A CA 1
ATOM 696 C C . PHE A 1 95 ? -6.709 0.392 -5.960 1.00 98.50 95 PHE A C 1
ATOM 698 O O . PHE A 1 95 ? -7.028 -0.725 -5.547 1.00 98.50 95 PHE A O 1
ATOM 705 N N . ARG A 1 96 ? -6.161 0.605 -7.153 1.00 98.12 96 ARG A N 1
ATOM 706 C CA . ARG A 1 96 ? -5.819 -0.429 -8.119 1.00 98.12 96 ARG A CA 1
ATOM 707 C C . ARG A 1 96 ? -4.489 -0.085 -8.774 1.00 98.12 96 ARG A C 1
ATOM 709 O O . ARG A 1 96 ? -4.339 0.987 -9.355 1.00 98.12 96 ARG A O 1
ATOM 716 N N . MET A 1 97 ? -3.569 -1.036 -8.734 1.00 97.50 97 MET A N 1
ATOM 717 C CA . MET A 1 97 ? -2.295 -1.019 -9.440 1.00 97.50 97 MET A CA 1
ATOM 718 C C . MET A 1 97 ? -2.223 -2.318 -10.233 1.00 97.50 97 MET A C 1
ATOM 720 O O . MET A 1 97 ? -2.330 -3.395 -9.655 1.00 97.50 97 MET A O 1
ATOM 724 N N . VAL A 1 98 ? -2.131 -2.232 -11.558 1.00 96.62 98 VAL A N 1
ATOM 725 C CA . VAL A 1 98 ? -2.113 -3.411 -12.437 1.00 96.62 98 VAL A CA 1
ATOM 726 C C . VAL A 1 98 ? -0.938 -3.294 -13.379 1.00 96.62 98 VAL A C 1
ATOM 728 O O . VAL A 1 98 ? -0.926 -2.411 -14.230 1.00 96.62 98 VAL A O 1
ATOM 731 N N . GLY A 1 99 ? 0.019 -4.205 -13.231 1.00 93.38 99 GLY A N 1
ATOM 732 C CA . GLY A 1 99 ? 1.312 -4.114 -13.894 1.00 93.38 99 GLY A CA 1
ATOM 733 C C . GLY A 1 99 ? 2.284 -3.244 -13.102 1.00 93.38 99 GLY A C 1
ATOM 734 O O . GLY A 1 99 ? 2.047 -2.941 -11.937 1.00 93.38 99 GLY A O 1
ATOM 735 N N . GLY A 1 100 ? 3.392 -2.876 -13.742 1.00 94.06 100 GLY A N 1
ATOM 736 C CA . GLY A 1 100 ? 4.428 -2.026 -13.158 1.00 94.06 100 GLY A CA 1
ATOM 737 C C . GLY A 1 100 ? 5.120 -2.640 -11.940 1.00 94.06 100 GLY A C 1
ATOM 738 O O . GLY A 1 100 ? 4.858 -3.776 -11.534 1.00 94.06 100 GLY A O 1
ATOM 739 N N . GLY A 1 101 ? 6.063 -1.893 -11.377 1.00 97.00 101 GLY A N 1
ATOM 740 C CA . GLY A 1 101 ? 6.622 -2.135 -10.054 1.00 97.00 101 GLY A CA 1
ATOM 741 C C . GLY A 1 101 ? 6.218 -1.006 -9.126 1.00 97.00 101 GLY A C 1
ATOM 742 O O . GLY A 1 101 ? 6.421 0.156 -9.459 1.00 97.00 101 GLY A O 1
ATOM 743 N N . TYR A 1 102 ? 5.697 -1.334 -7.950 1.00 97.94 102 TYR A N 1
ATOM 744 C CA . TYR A 1 102 ? 5.266 -0.331 -6.985 1.00 97.94 102 TYR A CA 1
ATOM 745 C C . TYR A 1 102 ? 5.785 -0.653 -5.593 1.00 97.94 102 TYR A C 1
ATOM 747 O O . TYR A 1 102 ? 5.811 -1.812 -5.173 1.00 97.94 102 TYR A O 1
ATOM 755 N N . ARG A 1 103 ? 6.110 0.405 -4.850 1.00 98.19 103 ARG A N 1
ATOM 756 C CA . ARG A 1 103 ? 6.149 0.369 -3.392 1.00 98.19 103 ARG A CA 1
ATOM 757 C C . ARG A 1 103 ? 4.903 1.057 -2.851 1.00 98.19 103 ARG A C 1
ATOM 759 O O . ARG A 1 103 ? 4.710 2.255 -3.049 1.00 98.19 103 ARG A O 1
ATOM 766 N N . ILE A 1 104 ? 4.058 0.298 -2.169 1.00 98.44 104 ILE A N 1
ATOM 767 C CA . ILE A 1 104 ? 2.769 0.747 -1.643 1.00 98.44 104 ILE A CA 1
ATOM 768 C C . ILE A 1 104 ? 2.821 0.647 -0.125 1.00 98.44 104 ILE A C 1
ATOM 770 O O . ILE A 1 104 ? 3.139 -0.406 0.415 1.00 98.44 104 ILE A O 1
ATOM 774 N N . VAL A 1 105 ? 2.509 1.736 0.570 1.00 98.56 105 VAL A N 1
ATOM 775 C CA . VAL A 1 105 ? 2.376 1.748 2.029 1.00 98.56 105 VAL A CA 1
ATOM 776 C C . VAL A 1 105 ? 0.970 2.191 2.382 1.00 98.56 105 VAL A C 1
ATOM 778 O O . VAL A 1 105 ? 0.606 3.348 2.172 1.00 98.56 105 VAL A O 1
ATOM 781 N N . VAL A 1 106 ? 0.190 1.264 2.920 1.00 98.56 106 VAL A N 1
ATOM 782 C CA . VAL A 1 106 ? -1.158 1.502 3.432 1.00 98.56 106 VAL A CA 1
ATOM 783 C C . VAL A 1 106 ? -1.059 1.606 4.944 1.00 98.56 106 VAL A C 1
ATOM 785 O O . VAL A 1 106 ? -0.530 0.697 5.575 1.00 98.56 106 VAL A O 1
ATOM 788 N N . ARG A 1 107 ? -1.538 2.700 5.536 1.00 98.19 107 ARG A N 1
ATOM 789 C CA . ARG A 1 107 ? -1.581 2.878 6.995 1.00 98.19 107 ARG A CA 1
ATOM 790 C C . ARG A 1 107 ? -2.962 3.316 7.431 1.00 98.19 107 ARG A C 1
ATOM 792 O O . ARG A 1 107 ? -3.470 4.293 6.884 1.00 98.19 107 ARG A O 1
ATOM 799 N N . GLY A 1 108 ? -3.524 2.649 8.430 1.00 96.44 108 GLY A N 1
ATOM 800 C CA . GLY A 1 108 ? -4.809 3.006 9.020 1.00 96.44 108 GLY A CA 1
ATOM 801 C C . GLY A 1 108 ? -5.644 1.787 9.386 1.00 96.44 108 GLY A C 1
ATOM 802 O O . GLY A 1 108 ? -5.110 0.753 9.780 1.00 96.44 108 GLY A O 1
ATOM 803 N N . THR A 1 109 ? -6.963 1.917 9.256 1.00 96.06 109 THR A N 1
ATOM 804 C CA . THR A 1 109 ? -7.929 0.903 9.695 1.00 96.06 109 THR A CA 1
ATOM 805 C C . THR A 1 109 ? -8.876 0.487 8.578 1.00 96.06 109 THR A C 1
ATOM 807 O O . THR A 1 109 ? -9.162 1.242 7.639 1.00 96.06 109 THR A O 1
ATOM 810 N N . GLY A 1 110 ? -9.375 -0.747 8.680 1.00 96.50 110 GLY A N 1
ATOM 811 C CA . GLY A 1 110 ? -10.216 -1.345 7.647 1.00 96.50 110 GLY A CA 1
ATOM 812 C C . GLY A 1 110 ? -9.447 -1.525 6.342 1.00 96.50 110 GLY A C 1
ATOM 813 O O . GLY A 1 110 ? -9.974 -1.215 5.272 1.00 96.50 110 GLY A O 1
ATOM 814 N N . ILE A 1 111 ? -8.187 -1.958 6.446 1.00 98.31 111 ILE A N 1
ATOM 815 C CA . ILE A 1 111 ? -7.361 -2.336 5.303 1.00 98.31 111 ILE A CA 1
ATOM 816 C C . ILE A 1 111 ? -7.914 -3.653 4.766 1.00 98.31 111 ILE A C 1
ATOM 818 O O . ILE A 1 111 ? -8.036 -4.639 5.491 1.00 98.31 111 ILE A O 1
ATOM 822 N N . SER A 1 112 ? -8.302 -3.673 3.499 1.00 98.56 112 SER A N 1
ATOM 823 C CA . SER A 1 112 ? -8.681 -4.907 2.815 1.00 98.56 112 SER A CA 1
ATOM 824 C C . SER A 1 112 ? -8.088 -4.884 1.426 1.00 98.56 112 SER A C 1
ATOM 826 O O . SER A 1 112 ? -8.454 -4.028 0.624 1.00 98.56 112 SER A O 1
ATOM 828 N N . LEU A 1 113 ? -7.117 -5.748 1.164 1.00 98.38 113 LEU A N 1
ATOM 829 C CA . LEU A 1 113 ? -6.384 -5.736 -0.094 1.00 98.38 113 LEU A CA 1
ATOM 830 C C . LEU A 1 113 ? -5.989 -7.138 -0.519 1.00 98.38 113 LEU A C 1
ATOM 832 O O . LEU A 1 113 ? -5.836 -8.031 0.306 1.00 98.38 113 LEU A O 1
ATOM 836 N N . SER A 1 114 ? -5.790 -7.291 -1.818 1.00 98.50 114 SER A N 1
ATOM 837 C CA . SER A 1 114 ? -5.233 -8.487 -2.418 1.00 98.50 114 SER A CA 1
ATOM 838 C C . SER A 1 114 ? -4.098 -8.084 -3.341 1.00 98.50 114 SER A C 1
ATOM 840 O O . SER A 1 114 ? -4.212 -7.119 -4.105 1.00 98.50 114 SER A O 1
ATOM 842 N N . ALA A 1 115 ? -3.000 -8.822 -3.274 1.00 98.12 115 ALA A N 1
ATOM 843 C CA . ALA A 1 115 ? -1.851 -8.622 -4.133 1.00 98.12 115 ALA A CA 1
ATOM 844 C C . ALA A 1 115 ? -1.422 -9.948 -4.755 1.00 98.12 115 ALA A C 1
ATOM 846 O O . ALA A 1 115 ? -1.440 -10.980 -4.097 1.00 98.12 115 ALA A O 1
ATOM 847 N N . VAL A 1 116 ? -1.021 -9.914 -6.021 1.00 97.62 116 VAL A N 1
ATOM 848 C CA . VAL A 1 116 ? -0.430 -11.056 -6.723 1.00 97.62 116 VAL A CA 1
ATOM 849 C C . VAL A 1 116 ? 0.778 -10.557 -7.489 1.00 97.62 116 VAL A C 1
ATOM 851 O O . VAL A 1 116 ? 0.673 -9.606 -8.264 1.00 97.62 116 VAL A O 1
ATOM 854 N N . GLY A 1 117 ? 1.934 -11.181 -7.296 1.00 96.12 117 GLY A N 1
ATOM 855 C CA . GLY A 1 117 ? 3.145 -10.749 -7.977 1.00 96.12 117 GLY A CA 1
ATOM 856 C C . GLY A 1 117 ? 4.423 -11.309 -7.383 1.00 96.12 117 GLY A C 1
ATOM 857 O O . GLY A 1 117 ? 4.409 -12.230 -6.570 1.00 96.12 117 GLY A O 1
ATOM 858 N N . ARG A 1 118 ? 5.546 -10.736 -7.814 1.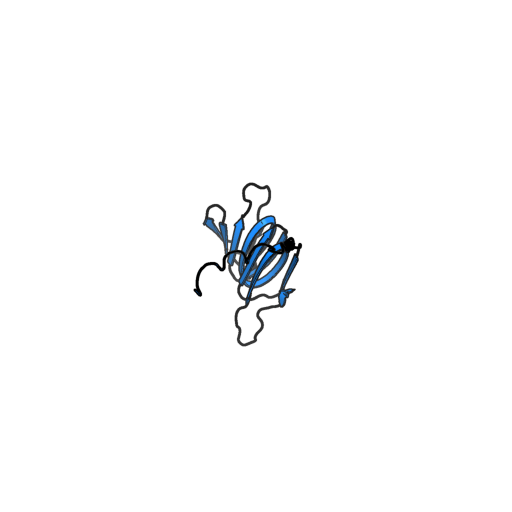00 95.38 118 ARG A N 1
ATOM 859 C CA . ARG A 1 118 ? 6.873 -11.021 -7.257 1.00 95.38 118 ARG A CA 1
ATOM 860 C C . ARG A 1 118 ? 7.332 -9.823 -6.447 1.00 95.38 118 ARG A C 1
ATOM 862 O O . ARG A 1 118 ? 7.346 -8.709 -6.976 1.00 95.38 118 ARG A O 1
ATOM 869 N N . GLY A 1 119 ? 7.702 -10.049 -5.193 1.00 94.31 119 GLY A N 1
ATOM 870 C CA . GLY A 1 119 ? 8.087 -8.977 -4.289 1.00 94.31 119 GLY A CA 1
ATOM 871 C C . GLY A 1 119 ? 8.096 -9.397 -2.828 1.00 94.31 119 GLY A C 1
ATOM 872 O O . GLY A 1 119 ? 8.089 -10.586 -2.517 1.00 94.31 119 GLY A O 1
ATOM 873 N N . SER A 1 120 ? 8.096 -8.403 -1.949 1.00 95.44 120 SER A N 1
ATOM 874 C CA . SER A 1 120 ? 8.066 -8.574 -0.502 1.00 95.44 120 SER A CA 1
ATOM 875 C C . SER A 1 120 ? 6.883 -7.839 0.127 1.00 95.44 120 SER A C 1
ATOM 877 O O . SER A 1 120 ? 6.312 -6.898 -0.437 1.00 95.44 120 SER A O 1
ATOM 879 N N . VAL A 1 121 ? 6.509 -8.306 1.315 1.00 96.69 121 VAL A N 1
ATOM 880 C CA . VAL A 1 121 ? 5.405 -7.781 2.116 1.00 96.69 121 VAL A CA 1
ATOM 881 C C . VAL A 1 121 ? 5.902 -7.600 3.543 1.00 96.69 121 VAL A C 1
ATOM 883 O O . VAL A 1 121 ? 6.583 -8.470 4.079 1.00 96.69 121 VAL A O 1
ATOM 886 N N . ILE A 1 122 ? 5.536 -6.484 4.163 1.00 98.00 122 ILE A N 1
ATOM 887 C CA . ILE A 1 122 ? 5.680 -6.264 5.600 1.00 98.00 122 ILE A CA 1
ATOM 888 C C . ILE A 1 122 ? 4.300 -5.914 6.148 1.00 98.00 122 ILE A C 1
ATOM 890 O O . ILE A 1 122 ? 3.664 -4.964 5.680 1.00 98.00 122 ILE A O 1
ATOM 894 N N . LEU A 1 123 ? 3.859 -6.685 7.138 1.00 97.25 123 LEU A N 1
ATOM 895 C CA . LEU A 1 123 ? 2.636 -6.453 7.895 1.00 97.25 123 LEU A CA 1
ATOM 896 C C . LEU A 1 123 ? 3.033 -6.015 9.302 1.00 97.25 123 LEU A C 1
ATOM 898 O O . LEU A 1 123 ? 3.752 -6.731 9.994 1.00 97.25 123 LEU A O 1
ATOM 902 N N . ASP A 1 124 ? 2.575 -4.838 9.704 1.00 96.62 124 ASP A N 1
ATOM 903 C CA . ASP A 1 124 ? 2.781 -4.292 11.040 1.00 96.62 124 ASP A CA 1
ATOM 904 C C . ASP A 1 124 ? 1.407 -4.011 11.649 1.00 96.62 124 ASP A C 1
ATOM 906 O O . ASP A 1 124 ? 0.734 -3.039 11.294 1.00 96.62 124 ASP A O 1
ATOM 910 N N . GLY A 1 125 ? 0.939 -4.949 12.470 1.00 94.00 125 GLY A N 1
ATOM 911 C CA . GLY A 1 125 ? -0.381 -4.903 13.084 1.00 94.00 125 GLY A CA 1
ATOM 912 C C . GLY A 1 125 ? -0.410 -3.966 14.286 1.00 94.00 125 GLY A C 1
ATOM 913 O O . GLY A 1 125 ? 0.467 -4.009 15.148 1.00 94.00 125 GLY A O 1
ATOM 914 N N . GLU A 1 126 ? -1.453 -3.149 14.383 1.00 90.81 126 GLU A N 1
ATOM 915 C CA . GLU A 1 126 ? -1.680 -2.328 15.569 1.00 90.81 126 GLU A CA 1
ATOM 916 C C . GLU A 1 126 ? -1.981 -3.223 16.781 1.00 90.81 126 GLU A C 1
ATOM 918 O O . GLU A 1 126 ? -2.911 -4.035 16.757 1.00 90.81 126 GLU A O 1
ATOM 923 N N . ARG A 1 127 ? -1.205 -3.075 17.865 1.00 82.44 127 ARG A N 1
ATOM 924 C CA . ARG A 1 127 ? -1.503 -3.750 19.134 1.00 82.44 127 ARG A CA 1
ATOM 925 C C . ARG A 1 127 ? -2.742 -3.116 19.755 1.00 82.44 127 ARG A C 1
ATOM 927 O O . ARG A 1 127 ? -2.666 -2.042 20.342 1.00 82.44 127 ARG A O 1
ATOM 934 N N . THR A 1 128 ? -3.869 -3.805 19.638 1.00 76.31 128 THR A N 1
ATOM 935 C CA . THR A 1 128 ? -5.107 -3.464 20.345 1.00 76.31 128 THR A CA 1
ATOM 936 C C . THR A 1 128 ? -5.266 -4.355 21.575 1.00 76.31 128 THR A C 1
ATOM 938 O O . THR A 1 128 ? -4.735 -5.466 21.610 1.00 76.31 128 THR A O 1
ATOM 941 N N . THR A 1 129 ? -5.996 -3.882 22.588 1.00 74.12 129 THR A N 1
ATOM 942 C CA . THR A 1 129 ? -6.332 -4.666 23.793 1.00 74.12 129 THR A CA 1
ATOM 943 C C . THR A 1 129 ? -7.080 -5.957 23.470 1.00 74.12 129 THR A C 1
ATOM 945 O O . THR A 1 129 ? -6.897 -6.950 24.165 1.00 74.12 129 THR A O 1
ATOM 948 N N . ASP A 1 130 ? -7.850 -5.962 22.381 1.00 78.50 130 ASP A N 1
ATOM 949 C CA . ASP A 1 130 ? -8.662 -7.106 21.954 1.00 78.50 130 ASP A CA 1
ATOM 950 C C . ASP A 1 130 ? -7.886 -8.068 21.033 1.00 78.50 130 ASP A C 1
ATOM 952 O O . ASP A 1 130 ? -8.418 -9.086 20.598 1.00 78.50 130 ASP A O 1
ATOM 956 N N . GLY A 1 131 ? -6.637 -7.738 20.681 1.00 77.81 131 GLY A N 1
ATOM 957 C CA . GLY A 1 131 ? -5.763 -8.561 19.840 1.00 77.81 131 GLY A CA 1
ATOM 958 C C . GLY A 1 131 ? -6.135 -8.638 18.350 1.00 77.81 131 GLY A C 1
ATOM 959 O O . GLY A 1 131 ? -5.372 -9.208 17.573 1.00 77.81 131 GLY A O 1
ATOM 960 N N . ASP A 1 132 ? -7.257 -8.058 17.911 1.00 88.25 132 ASP A N 1
ATOM 961 C CA . ASP A 1 132 ? -7.704 -8.121 16.511 1.00 88.25 132 ASP A CA 1
ATOM 962 C C . ASP A 1 132 ? -7.058 -7.027 15.643 1.00 88.25 132 ASP A C 1
ATOM 964 O O . ASP A 1 132 ? -7.569 -5.902 15.538 1.00 88.25 132 ASP A O 1
ATOM 968 N N . ALA A 1 133 ? -5.952 -7.381 14.983 1.00 92.12 133 ALA A N 1
ATOM 969 C CA . ALA A 1 133 ? -5.293 -6.572 13.953 1.00 92.12 133 ALA A CA 1
ATOM 970 C C . ALA A 1 133 ? -5.739 -6.922 12.514 1.00 92.12 133 ALA A C 1
ATOM 972 O O . ALA A 1 133 ? -5.222 -6.336 11.559 1.00 92.12 133 ALA A O 1
ATOM 973 N N . GLY A 1 134 ? -6.702 -7.839 12.350 1.00 93.31 134 GLY A N 1
ATOM 974 C CA . GLY A 1 134 ? -7.117 -8.408 11.065 1.00 93.31 134 GLY A CA 1
ATOM 975 C C . GLY A 1 134 ? -6.469 -9.763 10.758 1.00 93.31 134 GLY A C 1
ATOM 976 O O . GLY A 1 134 ? -5.733 -10.323 11.569 1.00 93.31 134 GLY A O 1
ATOM 977 N N . VAL A 1 135 ? -6.762 -10.300 9.572 1.00 95.75 135 VAL A N 1
ATOM 978 C CA . VAL A 1 135 ? -6.255 -11.602 9.098 1.00 95.75 135 VAL A CA 1
ATOM 979 C C . VAL A 1 135 ? -5.556 -11.458 7.748 1.00 95.75 135 VAL A C 1
ATOM 981 O O . VAL A 1 135 ? -5.881 -10.553 6.974 1.00 95.75 135 VAL A O 1
ATOM 984 N N . TYR A 1 136 ? -4.598 -12.342 7.468 1.00 96.38 136 TYR A N 1
ATOM 985 C CA . TYR A 1 136 ? -3.889 -12.396 6.191 1.00 96.38 136 TYR A CA 1
ATOM 986 C C . TYR A 1 136 ? -3.640 -13.841 5.741 1.00 96.38 136 TYR A C 1
ATOM 988 O O . TYR A 1 136 ? -3.595 -14.745 6.578 1.00 96.38 136 TYR A O 1
ATOM 996 N N . SER A 1 137 ? -3.476 -14.044 4.432 1.00 95.25 137 SER A N 1
ATOM 997 C CA . SER A 1 137 ? -3.113 -15.325 3.808 1.00 95.25 137 SER A CA 1
ATOM 998 C C . SER A 1 137 ? -2.248 -15.152 2.571 1.00 95.25 137 SER A C 1
ATOM 1000 O O . SER A 1 137 ? -2.265 -14.039 1.992 1.00 95.25 137 SER A O 1
#

Foldseek 3Di:
DPDDDDPDPDDPPPPPPPPPPPPPQDKDKKWWFFAAFKKKWWFFFKKWKKDAADKKKKFFPAVVDPWDKDKDAAPWDWDPPDPRMIMIGHGGIIIITGGGTMTMMDHGGRITMMTIGGTDMDGDFDDDPVRPRTDMD

pLDDT: mean 87.98, std 17.35, range [43.84, 98.69]

Secondary structure (DSSP, 8-state):
---S-----------------------EEEEEEEEEEEEEEEEEEEEEEEEEEEEEEEEES-TTSS---EEEEEEEEEEEEETTEEEEEEEEEEEEEEEEEEEEEEEEEEEEEEEEEEEEEEEEE---TT----EE-

Radius of gyration: 24.02 Å; chains: 1; bounding box: 83×46×43 Å